Protein AF-Q45KY7-F1 (afdb_monomer_lite)

pLDDT: mean 89.52, std 11.7, range [44.09, 97.62]

Organism: Bos taurus (NCBI:txid9913)

Secondary structure (DSSP, 8-state):
------------EE-TTS-EESSTT--BSSHHHHHHHHHH--TTSSS---SPPPPPP-

InterPro domains:
  IPR000980 SH2 domain [PF00017] (7-38)
  IPR000980 SH2 domain [PS50001] (1-53)
  IPR036860 SH2 domain superfamily [G3DSA:3.30.505.10] (2-56)
  IPR036860 SH2 domain superfamily [SSF55550] (6-57)

Sequence (58 aa):
VHACMMIKHYKIRSLDNGGYYISPRITFPCISDMIKHYQKQSDGLCRRLEKACISPKP

Structure (mmCIF, N/CA/C/O backbone):
data_AF-Q45KY7-F1
#
_entry.id   AF-Q45KY7-F1
#
loop_
_atom_site.group_PDB
_atom_site.id
_atom_site.type_symbol
_atom_site.label_atom_id
_atom_site.label_alt_id
_atom_site.label_comp_id
_atom_site.label_asym_id
_atom_site.label_entity_id
_atom_site.label_seq_id
_atom_site.pdbx_PDB_ins_code
_atom_site.Cartn_x
_atom_site.Cartn_y
_atom_site.Cartn_z
_atom_site.occupancy
_atom_site.B_iso_or_equiv
_atom_site.auth_seq_id
_atom_site.auth_comp_id
_atom_site.auth_asym_id
_atom_site.auth_atom_id
_atom_site.pdbx_PDB_model_num
ATOM 1 N N . VAL A 1 1 ? 14.435 -23.435 -10.861 1.00 44.09 1 VAL A N 1
ATOM 2 C CA . VAL A 1 1 ? 13.664 -22.605 -9.903 1.00 44.09 1 VAL A CA 1
ATOM 3 C C . VAL A 1 1 ? 13.052 -21.423 -10.647 1.00 44.09 1 VAL A C 1
ATOM 5 O O . VAL A 1 1 ? 13.697 -20.401 -10.822 1.00 44.09 1 VAL A O 1
ATOM 8 N N . HIS A 1 2 ? 11.855 -21.590 -11.216 1.00 49.62 2 HIS A N 1
ATOM 9 C CA . HIS A 1 2 ? 11.221 -20.527 -12.004 1.00 49.62 2 HIS A CA 1
ATOM 10 C C . HIS A 1 2 ? 10.750 -19.411 -11.064 1.00 49.62 2 HIS A C 1
ATOM 12 O O . HIS A 1 2 ? 9.763 -19.570 -10.348 1.00 49.62 2 HIS A O 1
ATOM 18 N N . ALA A 1 3 ? 11.453 -18.280 -11.059 1.00 57.94 3 ALA A N 1
ATOM 19 C CA . ALA A 1 3 ? 10.881 -17.035 -10.575 1.00 57.94 3 ALA A CA 1
ATOM 20 C C . ALA A 1 3 ? 9.717 -16.688 -11.513 1.00 57.94 3 ALA A C 1
ATOM 22 O O . ALA A 1 3 ? 9.924 -16.393 -12.687 1.00 57.94 3 ALA A O 1
ATOM 23 N N . CYS A 1 4 ? 8.486 -16.806 -11.021 1.00 60.19 4 CYS A N 1
ATOM 24 C CA . CYS A 1 4 ? 7.291 -16.464 -11.779 1.00 60.19 4 CYS A CA 1
ATOM 25 C C . CYS A 1 4 ? 7.334 -14.960 -12.101 1.00 60.19 4 CYS A C 1
ATOM 27 O O . CYS A 1 4 ? 7.074 -14.135 -11.227 1.00 60.19 4 CYS A O 1
ATOM 29 N N . MET A 1 5 ? 7.681 -14.603 -13.343 1.00 63.72 5 MET A N 1
ATOM 30 C CA . MET A 1 5 ? 7.728 -13.224 -13.861 1.00 63.72 5 MET A CA 1
ATOM 31 C C . MET A 1 5 ? 6.331 -12.600 -14.050 1.00 63.72 5 MET A C 1
ATOM 33 O O . MET A 1 5 ? 6.144 -11.687 -14.848 1.00 63.72 5 MET A O 1
ATOM 37 N N . MET A 1 6 ? 5.323 -13.103 -13.340 1.00 81.31 6 MET A N 1
ATOM 38 C CA . MET A 1 6 ? 3.948 -12.649 -13.469 1.00 81.31 6 MET A CA 1
ATOM 39 C C . MET A 1 6 ? 3.698 -11.451 -12.557 1.00 81.31 6 MET A C 1
ATOM 41 O O . MET A 1 6 ? 3.941 -11.502 -11.348 1.00 81.31 6 MET A O 1
ATOM 45 N N . ILE A 1 7 ? 3.143 -10.386 -13.129 1.00 87.19 7 ILE A N 1
ATOM 46 C CA . ILE A 1 7 ? 2.649 -9.256 -12.349 1.00 87.19 7 ILE A CA 1
ATOM 47 C C . ILE A 1 7 ? 1.391 -9.695 -11.601 1.00 87.19 7 ILE A C 1
ATOM 49 O O . ILE A 1 7 ? 0.398 -10.101 -12.204 1.00 87.19 7 ILE A O 1
ATOM 53 N N . LYS A 1 8 ? 1.433 -9.608 -10.268 1.00 90.56 8 LYS A N 1
ATOM 54 C CA . LYS A 1 8 ? 0.253 -9.781 -9.419 1.00 90.56 8 LYS A CA 1
ATOM 55 C C . LYS A 1 8 ? -0.233 -8.435 -8.912 1.00 90.56 8 LYS A C 1
ATOM 57 O O . LYS A 1 8 ? 0.509 -7.711 -8.251 1.00 90.56 8 LYS A O 1
ATOM 62 N N . HIS A 1 9 ? -1.496 -8.143 -9.194 1.00 93.69 9 HIS A N 1
ATOM 63 C CA . HIS A 1 9 ? -2.179 -6.950 -8.716 1.00 93.69 9 HIS A CA 1
ATOM 64 C C . HIS A 1 9 ? -2.923 -7.269 -7.418 1.00 93.69 9 HIS A C 1
ATOM 66 O O . HIS A 1 9 ? -3.701 -8.220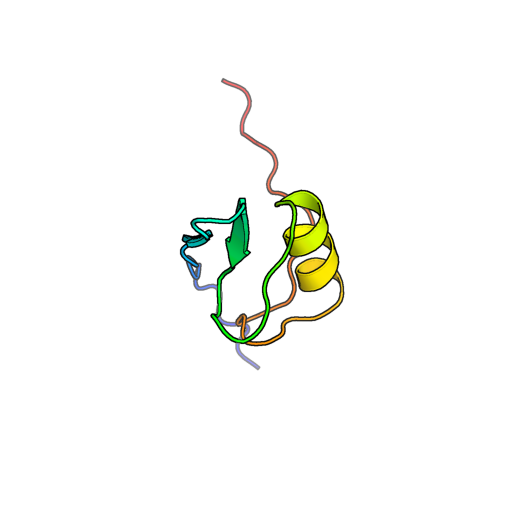 -7.362 1.00 93.69 9 HIS A O 1
ATOM 72 N N . TYR A 1 10 ? -2.707 -6.454 -6.388 1.00 95.06 10 TYR A N 1
ATOM 73 C CA . TYR A 1 10 ? -3.413 -6.547 -5.113 1.00 95.06 10 TYR A CA 1
ATOM 74 C C . TYR A 1 10 ? -4.304 -5.323 -4.949 1.00 95.06 10 TYR A C 1
ATOM 76 O O . TYR A 1 10 ? -3.845 -4.193 -5.116 1.00 95.06 10 TYR A O 1
ATOM 84 N N . LYS A 1 11 ? -5.584 -5.534 -4.629 1.00 95.62 11 LYS A N 1
ATOM 85 C CA . LYS A 1 11 ? -6.505 -4.427 -4.375 1.00 95.62 11 LYS A CA 1
ATOM 86 C C . LYS A 1 11 ? -6.308 -3.924 -2.948 1.00 95.62 11 LYS A C 1
ATOM 88 O O . LYS A 1 11 ? -6.553 -4.660 -1.999 1.00 95.62 11 LYS A O 1
ATOM 93 N N . ILE A 1 12 ? -5.923 -2.659 -2.819 1.00 96.50 12 ILE A N 1
ATOM 94 C CA . ILE A 1 12 ? -5.939 -1.941 -1.545 1.00 96.50 12 ILE A CA 1
ATOM 95 C C . ILE A 1 12 ? -7.382 -1.503 -1.283 1.00 96.50 12 ILE A C 1
ATOM 97 O O . ILE A 1 12 ? -8.034 -0.922 -2.153 1.00 96.50 12 ILE A O 1
ATOM 101 N N . ARG A 1 13 ? -7.896 -1.818 -0.099 1.00 96.62 13 ARG A N 1
ATOM 102 C CA . ARG A 1 13 ? -9.221 -1.427 0.387 1.00 96.62 13 ARG A CA 1
ATOM 103 C C . ARG A 1 13 ? -9.067 -0.452 1.550 1.00 96.62 13 ARG A C 1
ATOM 105 O O . ARG A 1 13 ? -8.095 -0.545 2.296 1.00 96.62 13 ARG A O 1
ATOM 112 N N . SER A 1 14 ? -10.030 0.451 1.695 1.00 95.69 14 SER A N 1
ATOM 113 C CA . SER A 1 14 ? -10.153 1.353 2.840 1.00 95.69 14 SER A CA 1
ATOM 114 C C . SER A 1 14 ? -11.128 0.794 3.876 1.00 95.69 14 SER A C 1
ATOM 116 O O . SER A 1 14 ? -12.051 0.052 3.530 1.00 95.69 14 SER A O 1
ATOM 118 N N . LEU A 1 15 ? -10.914 1.149 5.138 1.00 93.50 15 LEU A N 1
ATOM 119 C CA . LEU A 1 15 ? -11.840 0.904 6.247 1.00 93.50 15 LEU A CA 1
ATOM 120 C C . LEU A 1 15 ? -12.700 2.153 6.485 1.00 93.50 15 LEU A C 1
ATOM 122 O O . LEU A 1 15 ? -12.217 3.265 6.276 1.00 93.50 15 LEU A O 1
ATOM 126 N N . ASP A 1 16 ? -13.928 1.977 6.979 1.00 91.19 16 ASP A N 1
ATOM 127 C CA . ASP A 1 16 ? -14.813 3.095 7.352 1.00 91.19 16 ASP A CA 1
ATOM 128 C C . ASP A 1 16 ? -14.188 4.012 8.410 1.00 91.19 16 ASP A C 1
ATOM 130 O O . ASP A 1 16 ? -14.286 5.231 8.322 1.00 91.19 16 ASP A O 1
ATOM 134 N N . ASN A 1 17 ? -13.474 3.437 9.380 1.00 87.75 17 ASN A N 1
ATOM 135 C CA . ASN A 1 17 ? -12.870 4.191 10.481 1.00 87.75 17 ASN A CA 1
ATOM 136 C C . ASN A 1 17 ? -11.476 4.760 10.147 1.00 87.75 17 ASN A C 1
ATOM 138 O O . ASN A 1 17 ? -10.693 5.074 11.043 1.00 87.75 17 ASN A O 1
ATOM 142 N N . GLY A 1 18 ? -11.139 4.836 8.859 1.00 87.12 18 GLY A N 1
ATOM 143 C CA . GLY A 1 18 ? -9.794 5.1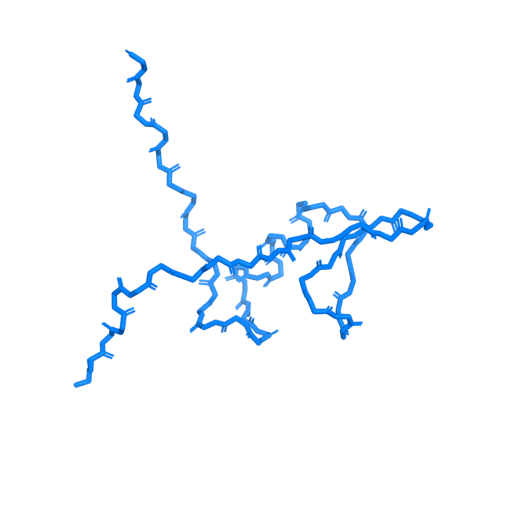49 8.394 1.00 87.12 18 GLY A CA 1
ATOM 144 C C . GLY A 1 18 ? -8.860 3.936 8.430 1.00 87.12 18 GLY A C 1
ATOM 145 O O . GLY A 1 18 ? -8.999 3.012 9.230 1.00 87.12 18 GLY A O 1
ATOM 146 N N . GLY A 1 19 ? -7.900 3.932 7.509 1.00 95.12 19 GLY A N 1
ATOM 147 C CA . GLY A 1 19 ? -6.928 2.856 7.347 1.00 95.12 19 GLY A CA 1
ATOM 14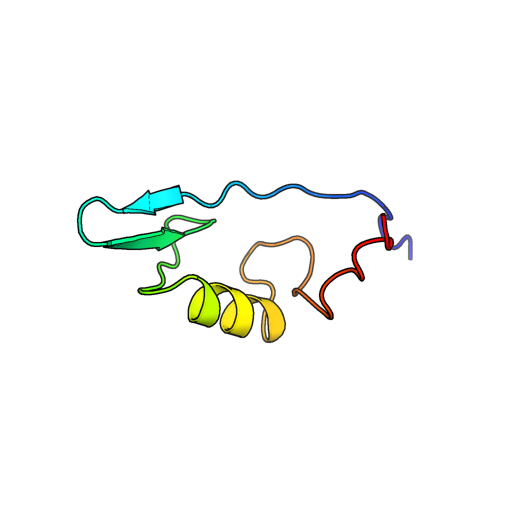8 C C . GLY A 1 19 ? -7.124 2.022 6.083 1.00 95.12 19 GLY A C 1
ATOM 149 O O . GLY A 1 19 ? -8.093 2.175 5.339 1.00 95.12 19 GLY A O 1
ATOM 150 N N . TYR A 1 20 ? -6.148 1.151 5.832 1.00 97.62 20 TYR A N 1
ATOM 151 C CA . TYR A 1 20 ? -5.946 0.443 4.575 1.00 97.62 20 TYR A CA 1
ATOM 152 C C . TYR A 1 20 ? -5.586 -1.019 4.811 1.00 97.62 20 TYR A C 1
ATOM 154 O O . TYR A 1 20 ? -4.865 -1.347 5.755 1.00 97.62 20 TYR A O 1
ATOM 162 N N . TYR A 1 21 ? -6.040 -1.894 3.917 1.00 96.44 21 TYR A N 1
ATOM 163 C CA . TYR A 1 21 ? -5.647 -3.298 3.916 1.00 96.44 21 TYR A CA 1
ATOM 164 C C . TYR A 1 21 ? -5.624 -3.891 2.504 1.00 96.44 21 TYR A C 1
ATOM 166 O O . TYR A 1 21 ? -6.361 -3.466 1.614 1.00 96.44 21 TYR A O 1
ATOM 174 N N . ILE A 1 22 ? -4.783 -4.908 2.314 1.00 96.38 22 ILE A N 1
ATOM 175 C CA . ILE A 1 22 ? -4.846 -5.833 1.168 1.00 96.38 22 ILE A CA 1
ATOM 176 C C . ILE A 1 22 ? -5.526 -7.137 1.603 1.00 96.38 22 ILE A C 1
ATOM 178 O O . ILE A 1 22 ? -6.386 -7.666 0.903 1.00 96.38 22 ILE A O 1
ATOM 182 N N . SER A 1 23 ? -5.162 -7.631 2.788 1.00 92.38 23 SER A N 1
ATOM 183 C CA . SER A 1 23 ? -5.770 -8.782 3.453 1.00 92.38 23 SER A CA 1
ATOM 184 C C . SER A 1 23 ? -6.452 -8.311 4.735 1.00 92.38 23 SER A C 1
ATOM 186 O O . SER A 1 23 ? -5.820 -7.584 5.496 1.00 92.38 23 SER A O 1
ATOM 188 N N . PRO A 1 24 ? -7.685 -8.747 5.042 1.00 91.12 24 PRO A N 1
ATOM 189 C CA . PRO A 1 24 ? -8.381 -8.337 6.265 1.00 91.12 24 PRO A CA 1
ATOM 190 C C . PRO A 1 24 ? -7.671 -8.790 7.554 1.00 91.12 24 PRO A C 1
ATOM 192 O O . PRO A 1 24 ? -8.044 -8.361 8.637 1.00 91.12 24 PRO A O 1
ATOM 195 N N . ARG A 1 25 ? -6.645 -9.650 7.453 1.00 93.25 25 ARG A N 1
ATOM 196 C CA . ARG A 1 25 ? -5.827 -10.097 8.592 1.00 93.25 25 ARG A CA 1
ATOM 197 C C . ARG A 1 25 ? -4.896 -9.014 9.137 1.00 93.25 25 ARG A C 1
ATOM 199 O O . ARG A 1 25 ? -4.466 -9.127 10.278 1.00 93.25 25 ARG A O 1
ATOM 206 N N . ILE A 1 26 ? -4.534 -8.023 8.319 1.00 94.44 26 ILE A N 1
ATOM 207 C CA . ILE A 1 26 ? -3.579 -6.975 8.691 1.00 94.44 26 ILE A CA 1
ATOM 208 C C . ILE A 1 26 ? -4.070 -5.640 8.134 1.00 94.44 26 ILE A C 1
ATOM 210 O O . ILE A 1 26 ? -4.235 -5.474 6.926 1.00 94.44 26 ILE A O 1
ATOM 214 N N . THR A 1 27 ? -4.274 -4.679 9.028 1.00 96.38 27 THR A N 1
ATOM 215 C CA . THR A 1 27 ? -4.750 -3.330 8.711 1.00 96.38 27 THR A CA 1
ATOM 216 C C . THR A 1 27 ? -3.706 -2.293 9.097 1.00 96.38 27 THR A C 1
ATOM 218 O O . THR A 1 27 ? -3.017 -2.449 10.104 1.00 96.38 27 THR A O 1
ATOM 221 N N . PHE A 1 28 ? -3.629 -1.204 8.340 1.00 96.88 28 PHE A N 1
ATOM 222 C CA . PHE A 1 28 ? -2.668 -0.128 8.565 1.00 96.88 28 PHE A CA 1
ATOM 223 C C . PHE A 1 28 ? -3.380 1.219 8.651 1.00 96.88 28 PHE A C 1
ATOM 225 O O . PHE A 1 28 ? -4.288 1.458 7.859 1.00 96.88 28 PHE A O 1
ATOM 232 N N . PRO A 1 29 ? -2.959 2.135 9.537 1.00 95.62 29 PRO A N 1
ATOM 233 C CA . PRO A 1 29 ? -3.576 3.458 9.639 1.00 95.62 29 PRO A CA 1
ATOM 234 C C . PRO A 1 29 ? -3.336 4.309 8.379 1.00 95.62 29 PRO A C 1
ATOM 236 O O . PRO A 1 29 ? -4.206 5.071 7.967 1.00 95.62 29 PRO A O 1
ATOM 239 N N . CYS A 1 30 ? -2.185 4.135 7.720 1.00 95.56 30 CYS A N 1
ATOM 240 C CA . CYS A 1 30 ? -1.769 4.905 6.548 1.00 95.56 30 CYS A CA 1
ATOM 241 C C . CYS A 1 30 ? -1.121 4.001 5.485 1.00 95.56 30 CYS A C 1
ATOM 243 O O . CYS A 1 30 ? -0.497 2.988 5.809 1.00 95.56 30 CYS A O 1
ATOM 245 N N . ILE A 1 31 ? -1.177 4.409 4.208 1.00 95.31 31 ILE A N 1
ATOM 246 C CA . ILE A 1 31 ? -0.552 3.662 3.096 1.00 95.31 31 ILE A CA 1
ATOM 247 C C . ILE A 1 31 ? 0.961 3.496 3.290 1.00 95.31 31 ILE A C 1
ATOM 249 O O . ILE A 1 31 ? 1.506 2.439 2.981 1.00 95.31 31 ILE A O 1
ATOM 253 N N . SER A 1 32 ? 1.649 4.509 3.825 1.00 96.25 32 SER A N 1
ATOM 254 C CA . SER A 1 32 ? 3.102 4.446 4.047 1.00 96.25 32 SER A CA 1
ATOM 255 C C . SER A 1 32 ? 3.497 3.287 4.971 1.00 96.25 32 SER A C 1
ATOM 257 O O . SER A 1 32 ? 4.452 2.567 4.683 1.00 96.25 32 SER A O 1
ATOM 259 N N . ASP A 1 33 ? 2.728 3.043 6.035 1.00 97.00 33 ASP A N 1
ATOM 260 C CA . ASP A 1 33 ? 3.013 1.952 6.973 1.00 97.00 33 ASP A CA 1
ATOM 261 C C . ASP A 1 33 ? 2.720 0.581 6.362 1.00 97.00 33 ASP A C 1
ATOM 263 O O . ASP A 1 33 ? 3.504 -0.351 6.547 1.00 97.00 33 ASP A O 1
ATOM 267 N N . MET A 1 34 ? 1.671 0.486 5.539 1.00 96.94 34 MET A N 1
ATOM 268 C CA . MET A 1 34 ? 1.399 -0.708 4.737 1.00 96.94 34 MET A CA 1
ATOM 269 C C . MET A 1 34 ? 2.565 -1.028 3.790 1.00 96.94 34 MET A C 1
ATOM 271 O O . MET A 1 34 ? 3.016 -2.171 3.728 1.00 96.94 34 MET A O 1
ATOM 275 N N . ILE A 1 35 ? 3.096 -0.024 3.080 1.00 96.12 35 ILE A N 1
ATOM 276 C CA . ILE A 1 35 ? 4.245 -0.203 2.178 1.00 96.12 35 ILE A CA 1
ATOM 277 C C . ILE A 1 35 ? 5.474 -0.669 2.966 1.00 96.12 35 ILE A C 1
ATOM 279 O O . ILE A 1 35 ? 6.092 -1.663 2.588 1.00 96.12 35 ILE A O 1
ATOM 283 N N . LYS A 1 36 ? 5.812 -0.002 4.078 1.00 96.88 36 LYS A N 1
ATOM 284 C CA . LYS A 1 36 ? 6.968 -0.369 4.918 1.00 96.88 36 LYS A CA 1
ATOM 285 C C . LYS A 1 36 ? 6.870 -1.800 5.443 1.00 96.88 36 LYS A C 1
ATOM 287 O O . LYS A 1 36 ? 7.880 -2.503 5.478 1.00 96.88 36 LYS A O 1
ATOM 292 N N . HIS A 1 37 ? 5.680 -2.233 5.861 1.00 97.12 37 HIS A N 1
ATOM 293 C CA . HIS A 1 37 ? 5.451 -3.604 6.308 1.00 97.12 37 HIS A CA 1
ATOM 294 C C . HIS A 1 37 ? 5.714 -4.594 5.171 1.00 97.12 37 HIS A C 1
ATOM 296 O O . HIS A 1 37 ? 6.573 -5.466 5.309 1.00 97.12 37 HIS A O 1
ATOM 302 N N . TYR A 1 38 ? 5.070 -4.391 4.016 1.00 96.62 38 TYR A N 1
ATOM 303 C CA . TYR A 1 38 ? 5.223 -5.299 2.884 1.00 96.62 38 TYR A CA 1
ATOM 304 C C . TYR A 1 38 ? 6.612 -5.251 2.230 1.00 96.62 38 TYR A C 1
ATOM 306 O O . TYR A 1 38 ? 6.965 -6.162 1.486 1.00 96.62 38 TYR A O 1
ATOM 314 N N . GLN A 1 39 ? 7.433 -4.232 2.506 1.00 96.31 39 GLN A N 1
ATOM 315 C CA . GLN A 1 39 ? 8.854 -4.213 2.133 1.00 96.31 39 GLN A CA 1
ATOM 316 C C . GLN A 1 39 ? 9.729 -5.107 3.026 1.00 96.31 39 GLN A C 1
ATOM 318 O O . GLN A 1 39 ? 10.742 -5.650 2.569 1.00 96.31 39 GLN A O 1
ATOM 323 N N . LYS A 1 40 ? 9.345 -5.272 4.298 1.00 96.06 40 LYS A N 1
ATOM 324 C CA . LYS A 1 40 ? 10.045 -6.135 5.257 1.00 96.06 40 LYS A CA 1
ATOM 325 C C . LYS A 1 40 ? 9.623 -7.594 5.111 1.00 96.06 40 LYS A C 1
ATOM 327 O O . LYS A 1 40 ? 10.486 -8.467 5.101 1.00 96.06 40 LYS A O 1
ATOM 332 N N . GLN A 1 41 ? 8.324 -7.856 4.984 1.00 94.50 41 GLN A N 1
ATOM 333 C CA . GLN A 1 41 ? 7.754 -9.205 4.947 1.00 94.50 41 GLN A CA 1
ATOM 334 C C . GLN A 1 41 ? 6.675 -9.316 3.872 1.00 94.50 41 GLN A C 1
ATOM 336 O O . GLN A 1 41 ? 6.086 -8.324 3.467 1.00 94.50 41 GLN A O 1
ATOM 341 N N . SER A 1 42 ? 6.443 -10.520 3.350 1.00 92.88 42 SER A N 1
ATOM 342 C CA . SER A 1 42 ? 5.446 -10.707 2.289 1.00 92.88 42 SER A CA 1
ATOM 343 C C . SER A 1 42 ? 4.020 -10.850 2.822 1.00 92.88 42 SER A C 1
ATOM 345 O O . SER A 1 42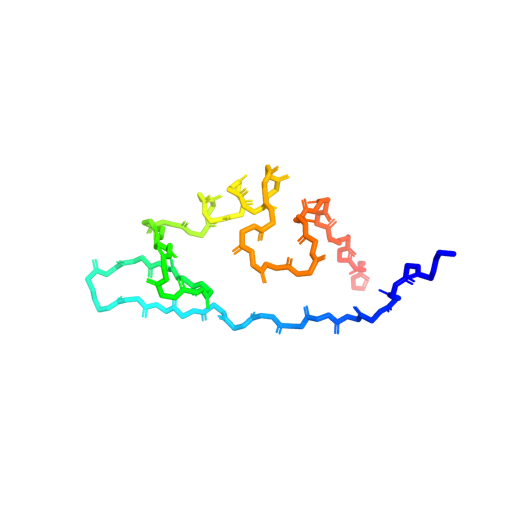 ? 3.1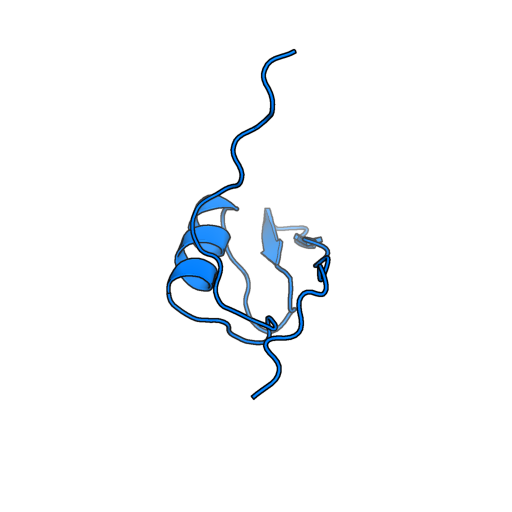03 -10.424 2.133 1.00 92.88 42 SER A O 1
ATOM 347 N N . ASP A 1 43 ? 3.827 -11.434 4.011 1.00 93.25 43 ASP A N 1
ATOM 348 C CA . ASP A 1 43 ? 2.538 -11.563 4.715 1.00 93.25 43 ASP A CA 1
ATOM 349 C C . ASP A 1 43 ? 1.324 -11.884 3.813 1.00 93.25 43 ASP A C 1
ATOM 351 O O . ASP A 1 43 ? 0.252 -11.281 3.891 1.00 93.25 43 ASP A O 1
ATOM 355 N N . GLY A 1 44 ? 1.504 -12.860 2.915 1.00 91.12 44 GLY A N 1
ATOM 356 C CA . GLY A 1 44 ? 0.468 -13.338 1.990 1.00 91.12 44 GLY A CA 1
ATOM 357 C C . GLY A 1 44 ? 0.534 -12.756 0.574 1.00 91.12 44 GLY A C 1
ATOM 358 O O . GLY A 1 44 ? -0.193 -13.220 -0.305 1.00 91.12 44 GLY A O 1
ATOM 359 N N . LEU A 1 45 ? 1.425 -11.797 0.309 1.00 92.44 45 LEU A N 1
ATOM 360 C CA . LEU A 1 45 ? 1.808 -11.418 -1.051 1.00 92.44 45 LEU A CA 1
ATOM 361 C C . LEU A 1 45 ? 2.748 -12.475 -1.646 1.00 92.44 45 LEU A C 1
ATOM 363 O O . LEU A 1 45 ? 3.533 -13.105 -0.944 1.00 92.44 45 LEU A O 1
ATOM 367 N N . CYS A 1 46 ? 2.752 -12.626 -2.970 1.00 92.31 46 CYS A N 1
ATOM 368 C CA . CYS A 1 46 ? 3.693 -13.527 -3.646 1.00 92.31 46 CYS A CA 1
ATOM 369 C C . CYS A 1 46 ? 5.166 -13.160 -3.456 1.00 92.31 46 CYS A C 1
ATOM 371 O O . CYS A 1 46 ? 6.021 -14.026 -3.607 1.00 92.31 46 CYS A O 1
ATOM 373 N N . ARG A 1 47 ? 5.470 -11.896 -3.147 1.00 91.81 47 ARG A N 1
ATOM 374 C CA . ARG A 1 47 ? 6.786 -11.464 -2.674 1.00 91.81 47 ARG A CA 1
ATOM 375 C C . ARG A 1 47 ? 6.653 -10.192 -1.849 1.00 91.81 47 ARG A C 1
ATOM 377 O O . ARG A 1 47 ? 5.687 -9.449 -2.015 1.00 91.81 47 ARG A O 1
ATOM 384 N N . ARG A 1 48 ? 7.669 -9.917 -1.029 1.00 94.62 48 ARG A N 1
ATOM 385 C CA . ARG A 1 48 ? 7.848 -8.600 -0.407 1.00 94.62 48 ARG A CA 1
ATOM 386 C C . ARG A 1 48 ? 8.023 -7.522 -1.482 1.00 94.62 48 ARG A C 1
ATOM 388 O O . ARG A 1 48 ? 8.639 -7.779 -2.524 1.00 94.62 48 ARG A O 1
ATOM 395 N N . LEU A 1 49 ? 7.495 -6.335 -1.216 1.00 94.69 49 LEU A N 1
ATOM 396 C CA . LEU A 1 49 ? 7.715 -5.148 -2.029 1.00 94.69 49 LEU A CA 1
ATOM 397 C C . LEU A 1 49 ? 9.198 -4.774 -1.998 1.00 94.69 49 LEU A C 1
ATOM 399 O O . LEU A 1 49 ? 9.874 -4.915 -0.982 1.00 94.69 49 LEU A O 1
ATOM 403 N N . GLU A 1 50 ? 9.706 -4.284 -3.120 1.00 92.75 50 GLU A N 1
ATOM 404 C CA . GLU A 1 50 ? 11.072 -3.771 -3.197 1.00 92.75 50 GLU A CA 1
ATOM 405 C C . GLU A 1 50 ? 11.050 -2.279 -3.528 1.00 92.75 50 GLU A C 1
ATOM 407 O O . GLU A 1 50 ? 10.281 -1.512 -2.938 1.00 92.75 50 GLU A O 1
ATOM 412 N N . LYS A 1 51 ? 11.921 -1.847 -4.438 1.00 91.81 51 LYS A N 1
ATOM 413 C CA . LYS A 1 51 ? 11.950 -0.473 -4.916 1.00 91.81 51 LYS A CA 1
ATOM 414 C C . LYS A 1 51 ? 10.718 -0.206 -5.777 1.00 91.81 51 LYS A C 1
ATOM 416 O O . LYS A 1 51 ? 10.295 -1.063 -6.553 1.00 91.81 51 LYS A O 1
ATOM 421 N N . ALA A 1 52 ? 10.163 0.994 -5.634 1.00 91.75 52 ALA A N 1
ATOM 422 C CA . ALA A 1 52 ? 9.122 1.474 -6.528 1.00 91.75 52 ALA A CA 1
ATOM 423 C C . ALA A 1 52 ? 9.644 1.507 -7.973 1.00 91.75 52 ALA A C 1
ATOM 425 O O . ALA A 1 52 ? 10.830 1.753 -8.209 1.00 91.75 52 ALA A O 1
ATOM 426 N N . CYS A 1 53 ? 8.753 1.261 -8.931 1.00 90.62 53 CYS A N 1
ATOM 427 C CA . CYS A 1 53 ? 9.086 1.412 -10.341 1.00 90.62 53 CYS A CA 1
ATOM 428 C C . CYS A 1 53 ? 9.329 2.895 -10.661 1.00 90.62 53 CYS A C 1
ATOM 430 O O . CYS A 1 53 ? 8.635 3.765 -10.135 1.00 90.62 53 CYS A O 1
ATOM 432 N N . ILE A 1 54 ? 10.302 3.178 -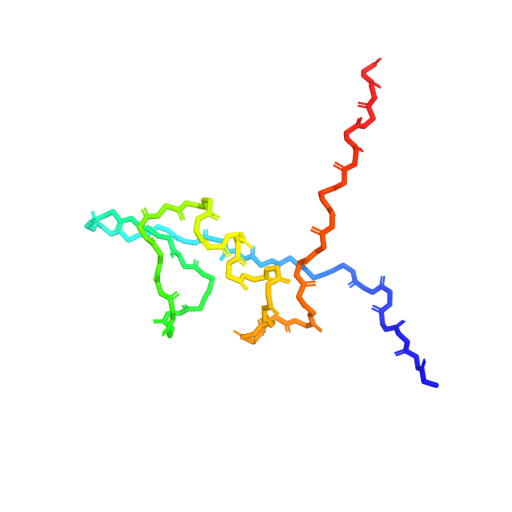11.528 1.00 90.19 54 ILE A N 1
ATOM 433 C CA . ILE A 1 54 ? 10.549 4.532 -12.027 1.00 90.19 54 ILE A CA 1
ATOM 434 C C . ILE A 1 54 ? 9.460 4.836 -13.054 1.00 90.19 54 ILE A C 1
ATOM 436 O O . ILE A 1 54 ? 9.319 4.108 -14.037 1.00 90.19 54 ILE A O 1
ATOM 440 N N . SER A 1 55 ? 8.686 5.899 -12.838 1.00 88.00 55 SER A N 1
ATOM 441 C CA . SER A 1 55 ? 7.746 6.369 -13.854 1.00 88.00 55 SER A CA 1
ATOM 442 C C . SER A 1 55 ? 8.531 6.823 -15.090 1.00 88.00 55 SER A C 1
ATOM 444 O O . SER A 1 55 ? 9.450 7.639 -14.927 1.00 88.00 55 SER A O 1
ATOM 446 N N . PRO A 1 56 ? 8.208 6.344 -16.307 1.00 84.00 56 PRO A N 1
ATOM 447 C CA . PRO A 1 56 ? 8.800 6.906 -17.511 1.00 84.00 56 PRO A CA 1
ATOM 448 C C . PRO A 1 56 ? 8.510 8.407 -17.534 1.00 84.00 56 PRO A C 1
ATOM 450 O O . PRO A 1 56 ? 7.414 8.841 -17.171 1.00 84.00 56 PRO A O 1
ATOM 453 N N . LYS A 1 57 ? 9.524 9.203 -17.884 1.00 75.00 57 LYS A N 1
ATOM 454 C CA . LYS A 1 57 ? 9.310 10.634 -18.100 1.00 75.00 57 LYS A CA 1
ATOM 455 C C . LYS A 1 57 ? 8.309 10.796 -19.257 1.00 75.00 57 LYS A C 1
ATOM 457 O O . LYS A 1 57 ? 8.385 9.987 -20.185 1.00 75.00 57 LYS A O 1
ATOM 462 N N . PRO A 1 58 ? 7.377 11.758 -19.157 1.00 77.31 58 PRO A N 1
ATOM 463 C CA . PRO A 1 58 ? 6.424 12.041 -20.224 1.00 77.31 58 PRO A CA 1
ATOM 464 C C . PRO A 1 58 ? 7.125 12.440 -21.524 1.00 77.31 58 PRO A C 1
ATOM 466 O O . PRO A 1 58 ? 8.256 12.980 -21.447 1.00 77.31 58 PRO A O 1
#

Foldseek 3Di:
DDPPPDDDDFDWDADPVAWIDSDPVDTGNDVVVVLVVLQVDVVPPPHRDDDDDDDPDD

Radius of gyration: 13.27 Å; chains: 1; bounding box: 28×35×31 Å